Protein 5EB9 (pdb70)

Structure (mmCIF, N/CA/C/O backbone):
data_5EB9
#
_entry.id   5EB9
#
_cell.length_a   45.360
_cell.length_b   87.063
_cell.length_c   70.308
_cell.angle_alpha   90.00
_cell.angle_beta   90.00
_cell.angle_gamma   90.00
#
_symmetry.space_group_name_H-M   'C 2 2 21'
#
loop_
_entity.id
_entity.type
_entity.pdbx_description
1 polymer 'CD8 alpha chain'
2 water water
#
loop_
_atom_site.group_PDB
_atom_site.id
_atom_site.type_symbol
_atom_site.label_atom_id
_atom_site.label_alt_id
_atom_site.label_comp_id
_atom_site.label_asym_id
_atom_site.label_entity_id
_atom_site.label_seq_id
_atom_site.pdbx_PDB_ins_code
_atom_site.Cartn_x
_atom_site.Cartn_y
_atom_site.Cartn_z
_atom_site.occupancy
_atom_site.B_iso_or_equiv
_atom_site.auth_seq_id
_atom_site.auth_comp_id
_atom_site.auth_asym_id
_atom_site.auth_atom_id
_atom_site.pdbx_PDB_model_num
ATOM 1 N N . THR A 1 7 ? 9.993 1.942 17.760 1.00 85.52 8 THR A N 1
ATOM 2 C CA . THR A 1 7 ? 9.860 1.455 16.391 1.00 81.29 8 THR A CA 1
ATOM 3 C C . THR A 1 7 ? 9.704 2.627 15.425 1.00 77.21 8 THR A C 1
ATOM 4 O O . THR A 1 7 ? 9.438 3.749 15.850 1.00 80.58 8 THR A O 1
ATOM 8 N N . MET A 1 8 ? 9.868 2.363 14.129 1.00 52.59 9 MET A N 1
ATOM 9 C CA . MET A 1 8 ? 9.964 3.422 13.118 1.00 48.32 9 MET A CA 1
ATOM 10 C C . MET A 1 8 ? 8.621 4.037 12.719 1.00 42.15 9 MET A C 1
ATOM 11 O O . MET A 1 8 ? 7.701 3.330 12.318 1.00 36.30 9 MET A O 1
ATOM 16 N N . GLU A 1 9 ? 8.526 5.362 12.803 1.00 43.75 10 GLU A N 1
ATOM 17 C CA . GLU A 1 9 ? 7.302 6.063 12.423 1.00 40.22 10 GLU A CA 1
ATOM 18 C C . GLU A 1 9 ? 7.559 7.262 11.519 1.00 38.67 10 GLU A C 1
ATOM 19 O O . GLU A 1 9 ? 8.510 8.012 11.721 1.00 39.90 10 GLU A O 1
ATOM 25 N N . ALA A 1 10 ? 6.711 7.405 10.505 1.00 34.85 11 ALA A N 1
ATOM 26 C CA . ALA A 1 10 ? 6.624 8.621 9.703 1.00 31.19 11 ALA A CA 1
ATOM 27 C C . ALA A 1 10 ? 5.361 9.356 10.143 1.00 31.86 11 ALA A C 1
ATOM 28 O O . ALA A 1 10 ? 4.293 8.745 10.231 1.00 28.62 11 ALA A O 1
ATOM 30 N N . ARG A 1 11 ? 5.479 10.659 10.424 1.00 30.56 12 ARG A N 1
ATOM 31 C CA . ARG A 1 11 ? 4.354 11.457 10.935 1.00 27.34 12 ARG A CA 1
ATOM 32 C C . ARG A 1 11 ? 4.425 12.895 10.433 1.00 29.05 12 ARG A C 1
ATOM 33 O O . ARG A 1 11 ? 5.492 13.373 10.051 1.00 25.88 12 ARG A O 1
ATOM 41 N N . PHE A 1 12 ? 3.288 13.590 10.455 1.00 29.85 13 PHE A N 1
ATOM 42 C CA . PHE A 1 12 ? 3.297 15.040 10.314 1.00 32.31 13 PHE A CA 1
ATOM 43 C C . PHE A 1 12 ? 4.122 15.672 11.427 1.00 31.20 13 PHE A C 1
ATOM 44 O O . PHE A 1 12 ? 4.031 15.244 12.573 1.00 30.40 13 PHE A O 1
ATOM 52 N N . LEU A 1 13 ? 4.900 16.708 11.105 1.00 31.68 14 LEU A N 1
ATOM 53 C CA . LEU A 1 13 ? 5.559 17.495 12.145 1.00 33.11 14 LEU A CA 1
ATOM 54 C C . LEU A 1 13 ? 4.501 18.048 13.094 1.00 36.66 14 LEU A C 1
ATOM 55 O O . LEU A 1 13 ? 4.700 18.078 14.304 1.00 36.75 14 LEU A O 1
ATOM 60 N N . ASN A 1 14 ? 3.378 18.493 12.529 1.00 32.53 15 ASN A N 1
ATOM 61 C CA . ASN A 1 14 ? 2.254 18.972 13.316 1.00 31.10 15 ASN A CA 1
ATOM 62 C C . ASN A 1 14 ? 1.296 17.837 13.595 1.00 33.60 15 ASN A C 1
ATOM 63 O O . ASN A 1 14 ? 0.367 17.588 12.824 1.00 33.24 15 ASN A O 1
ATOM 68 N N . ARG A 1 15 ? 1.515 17.139 14.679 1.00 31.97 16 ARG A N 1
ATOM 69 C CA . ARG A 1 15 ? 0.720 15.995 15.005 1.00 39.08 16 ARG A CA 1
ATOM 70 C C . ARG A 1 15 ? -0.735 16.308 15.208 1.00 40.96 16 ARG A C 1
ATOM 71 O O . ARG A 1 15 ? -1.536 15.438 15.238 1.00 39.04 16 ARG A O 1
ATOM 79 N N . ASN A 1 16 ? -1.060 17.575 15.316 1.00 33.41 17 ASN A N 1
ATOM 80 C CA . ASN A 1 16 ? -2.461 17.961 15.447 1.00 39.76 17 ASN A CA 1
ATOM 81 C C . ASN A 1 16 ? -3.222 17.904 14.127 1.00 43.44 17 ASN A C 1
ATOM 82 O O . ASN A 1 16 ? -4.455 17.855 14.110 1.00 44.73 17 ASN A O 1
ATOM 87 N N A MET A 1 17 ? -2.515 17.957 13.006 0.50 39.58 18 MET A N 1
ATOM 88 N N B MET A 1 17 ? -2.460 17.860 13.036 0.50 39.38 18 MET A N 1
ATOM 89 C CA A MET A 1 17 ? -3.252 17.974 11.750 0.50 39.53 18 MET A CA 1
ATOM 90 C CA B MET A 1 17 ? -2.989 17.833 11.673 0.50 39.42 18 MET A CA 1
ATOM 91 C C A MET A 1 17 ? -3.511 16.578 11.195 0.50 39.50 18 MET A C 1
ATOM 92 C C B MET A 1 17 ? -3.546 16.460 11.294 0.50 39.72 18 MET A C 1
ATOM 93 O O A MET A 1 17 ? -2.694 15.669 11.322 0.50 38.32 18 MET A O 1
ATOM 94 O O B MET A 1 17 ? -2.949 15.436 11.623 0.50 38.22 18 MET A O 1
ATOM 103 N N . LYS A 1 18 ? -4.671 16.444 10.578 1.00 44.75 19 LYS A N 1
ATOM 104 C CA . LYS A 1 18 ? -5.154 15.205 10.081 1.00 44.57 19 LYS A CA 1
ATOM 105 C C . LYS A 1 18 ? -4.869 15.087 8.586 1.00 44.25 19 LYS A C 1
ATOM 106 O O . LYS A 1 18 ? -4.557 14.044 8.092 1.00 42.50 19 LYS A O 1
ATOM 112 N N . HIS A 1 19 ? -4.973 16.198 7.897 1.00 35.37 20 HIS A N 1
ATOM 113 C CA . HIS A 1 19 ? -4.750 16.277 6.453 1.00 37.07 20 HIS A CA 1
ATOM 114 C C . HIS A 1 19 ? -3.866 17.477 6.096 1.00 35.06 20 HIS A C 1
ATOM 115 O O . HIS A 1 19 ? -3.941 18.521 6.750 1.00 32.02 20 HIS A O 1
ATOM 122 N N . PRO A 1 20 ? -3.087 17.357 5.008 1.00 37.02 21 PRO A N 1
ATOM 123 C CA . PRO A 1 20 ? -2.232 18.451 4.555 1.00 37.82 21 PRO A CA 1
ATOM 124 C C . PRO A 1 20 ? -3.096 19.509 3.858 1.00 36.84 21 PRO A C 1
ATOM 125 O O . PRO A 1 20 ? -4.139 19.157 3.297 1.00 30.43 21 PRO A O 1
ATOM 129 N N . GLN A 1 21 ? -2.654 20.747 3.852 1.00 36.38 22 GLN A N 1
ATOM 130 C CA . GLN A 1 21 ? -3.338 21.830 3.168 1.00 36.83 22 GLN A CA 1
ATOM 131 C C . GLN A 1 21 ? -2.852 21.988 1.759 1.00 33.84 22 GLN A C 1
ATOM 132 O O . GLN A 1 21 ? -1.702 22.139 1.587 1.00 26.26 22 GLN A O 1
ATOM 138 N N . GLU A 1 22 ? -3.733 22.044 0.773 1.00 29.88 23 GLU A N 1
ATOM 139 C CA . GLU A 1 22 ? -3.304 22.360 -0.572 1.00 27.35 23 GLU A CA 1
ATOM 140 C C . GLU A 1 22 ? -2.625 23.732 -0.603 1.00 29.72 23 GLU A C 1
ATOM 141 O O . GLU A 1 22 ? -3.151 24.702 -0.071 1.00 25.05 23 GLU A O 1
ATOM 147 N N . GLY A 1 23 ? -1.441 23.787 -1.208 1.00 24.26 24 GLY A N 1
ATOM 148 C CA . GLY A 1 23 ? -0.685 25.014 -1.333 1.00 26.69 24 GLY A CA 1
ATOM 149 C C . GLY A 1 23 ? 0.177 25.421 -0.146 1.00 29.14 24 GLY A C 1
ATOM 150 O O . GLY A 1 23 ? 0.829 26.476 -0.175 1.00 25.55 24 GLY A O 1
ATOM 151 N N . GLN A 1 24 ? 0.187 24.615 0.908 1.00 25.20 25 GLN A N 1
ATOM 152 C CA . GLN A 1 24 ? 1.053 24.942 2.030 1.00 32.15 25 GLN A CA 1
ATOM 153 C C . GLN A 1 24 ? 2.304 24.062 2.108 1.00 31.88 25 GLN A C 1
ATOM 154 O O . GLN A 1 24 ? 2.331 22.967 1.552 1.00 27.70 25 GLN A O 1
ATOM 160 N N . PRO A 1 25 ? 3.362 24.567 2.755 1.00 27.90 26 PRO A N 1
ATOM 161 C CA . PRO A 1 25 ? 4.530 23.705 2.943 1.00 33.76 26 PRO A CA 1
ATOM 162 C C . PRO A 1 25 ? 4.138 22.599 3.899 1.00 30.17 26 PRO A C 1
ATOM 163 O O . PRO A 1 25 ? 3.429 22.855 4.876 1.00 32.12 26 PRO A O 1
ATOM 167 N N . LEU A 1 26 ? 4.568 21.383 3.615 1.00 31.04 27 LEU A N 1
ATOM 168 C CA . LEU A 1 26 ? 4.246 20.266 4.488 1.00 28.51 27 LEU A CA 1
ATOM 169 C C . LEU A 1 26 ? 5.526 19.657 5.019 1.00 27.71 27 LEU A C 1
ATOM 170 O O . LEU A 1 26 ? 6.420 19.293 4.248 1.00 25.75 27 LEU A O 1
ATOM 175 N N . GLU A 1 27 ? 5.613 19.522 6.337 1.00 22.79 28 GLU A N 1
ATOM 176 C CA . GLU A 1 27 ? 6.780 18.905 6.926 1.00 24.69 28 GLU A CA 1
ATOM 177 C C . GLU A 1 27 ? 6.376 17.600 7.591 1.00 30.95 28 GLU A C 1
ATOM 178 O O . GLU A 1 27 ? 5.404 17.544 8.365 1.00 24.23 28 GLU A O 1
ATOM 184 N N . LEU A 1 28 ? 7.110 16.556 7.219 1.00 26.94 29 LEU A N 1
ATOM 185 C CA . LEU A 1 28 ? 6.946 15.234 7.787 1.00 30.10 29 LEU A CA 1
ATOM 186 C C . LEU A 1 28 ? 8.218 14.902 8.542 1.00 32.67 29 LEU A C 1
ATOM 187 O O . LEU A 1 28 ? 9.284 15.473 8.284 1.00 27.86 29 LEU A O 1
ATOM 192 N N . GLU A 1 29 ? 8.084 14.008 9.507 1.00 24.10 30 GLU A N 1
ATOM 193 C CA . GLU A 1 29 ? 9.202 13.614 10.319 1.00 29.33 30 GLU A CA 1
ATOM 194 C C . GLU A 1 29 ? 9.291 12.087 10.314 1.00 29.52 30 GLU A C 1
ATOM 195 O O . GLU A 1 29 ? 8.277 11.396 10.319 1.00 28.64 30 GLU A O 1
ATOM 201 N N . CYS A 1 30 ? 10.517 11.588 10.260 1.00 34.81 31 CYS A N 1
ATOM 202 C CA . CYS A 1 30 ? 10.784 10.163 10.317 1.00 36.09 31 CYS A CA 1
ATOM 203 C C . CYS A 1 30 ? 11.643 9.932 11.538 1.00 36.44 31 CYS A C 1
ATOM 204 O O . CYS A 1 30 ? 12.712 10.533 11.686 1.00 35.43 31 CYS A O 1
ATOM 207 N N . MET A 1 31 ? 11.208 9.097 12.427 1.00 47.97 32 MET A N 1
ATOM 208 C CA . MET A 1 31 ? 12.049 8.836 13.554 1.00 54.22 32 MET A CA 1
ATOM 209 C C . MET A 1 31 ? 12.502 7.401 13.534 1.00 53.73 32 MET A C 1
ATOM 210 O O . MET A 1 31 ? 11.736 6.494 13.738 1.00 55.11 32 MET A O 1
ATOM 215 N N . PRO A 1 32 ? 13.773 7.268 13.199 1.00 38.08 33 PRO A N 1
ATOM 216 C CA . PRO A 1 32 ? 14.477 6.013 12.903 1.00 43.12 33 PRO A CA 1
ATOM 217 C C . PRO A 1 32 ? 15.005 5.335 14.162 1.00 40.09 33 PRO A C 1
ATOM 218 O O . PRO A 1 32 ? 15.537 6.015 15.034 1.00 46.96 33 PRO A O 1
ATOM 222 N N . PHE A 1 33 ? 14.884 4.017 14.252 1.00 58.19 34 PHE A N 1
ATOM 223 C CA . PHE A 1 33 ? 15.470 3.293 15.382 1.00 62.39 34 PHE A CA 1
ATOM 224 C C . PHE A 1 33 ? 16.988 3.479 15.430 1.00 59.12 34 PHE A C 1
ATOM 225 O O . PHE A 1 33 ? 17.602 3.388 16.496 1.00 58.32 34 PHE A O 1
ATOM 233 N N . ASN A 1 34 ? 17.588 3.754 14.276 1.00 56.61 35 ASN A N 1
ATOM 234 C CA . ASN A 1 34 ? 19.020 4.028 14.226 1.00 60.70 35 ASN A CA 1
ATOM 235 C C . ASN A 1 34 ? 19.385 5.397 13.635 1.00 59.96 35 ASN A C 1
ATOM 236 O O . ASN A 1 34 ? 18.926 5.764 12.550 1.00 57.90 35 ASN A O 1
ATOM 241 N N . ILE A 1 35 ? 20.202 6.153 14.363 1.00 79.21 36 ILE A N 1
ATOM 242 C CA . ILE A 1 35 ? 20.868 7.315 13.781 1.00 80.04 36 ILE A CA 1
ATOM 243 C C . ILE A 1 35 ? 22.150 6.809 13.110 1.00 78.55 36 ILE A C 1
ATOM 244 O O . ILE A 1 35 ? 22.366 5.605 13.017 1.00 79.78 36 ILE A O 1
ATOM 249 N N . ASP A 1 36 ? 22.998 7.717 12.649 1.00 75.28 37 ASP A N 1
ATOM 250 C CA . ASP A 1 36 ? 24.098 7.350 11.748 1.00 70.49 37 ASP A CA 1
ATOM 251 C C . ASP A 1 36 ? 23.827 6.197 10.779 1.00 63.58 37 ASP A C 1
ATOM 252 O O . ASP A 1 36 ? 24.751 5.517 10.336 1.00 63.25 37 ASP A O 1
ATOM 257 N N . ASN A 1 37 ? 22.558 5.990 10.477 1.00 45.97 38 ASN A N 1
ATOM 258 C CA . ASN A 1 37 ? 22.109 5.418 9.222 1.00 43.28 38 ASN A CA 1
ATOM 259 C C . ASN A 1 37 ? 21.070 6.307 8.595 1.00 37.10 38 ASN A C 1
ATOM 260 O O . ASN A 1 37 ? 20.196 6.778 9.273 1.00 38.44 38 ASN A O 1
ATOM 265 N N . GLY A 1 38 ? 21.173 6.499 7.286 1.00 35.53 39 GLY A N 1
ATOM 266 C CA . GLY A 1 38 ? 20.254 7.397 6.609 1.00 31.71 39 GLY A CA 1
ATOM 267 C C . GLY A 1 38 ? 18.913 6.734 6.431 1.00 33.44 39 GLY A C 1
ATOM 268 O O . GLY A 1 38 ? 18.724 5.588 6.862 1.00 28.24 39 GLY A O 1
ATOM 269 N N . VAL A 1 39 ? 17.971 7.453 5.826 1.00 27.75 40 VAL A N 1
ATOM 270 C CA . VAL A 1 39 ? 16.673 6.870 5.484 1.00 26.23 40 VAL A CA 1
ATOM 271 C C . VAL A 1 39 ? 16.256 7.358 4.112 1.00 26.23 40 VAL A C 1
ATOM 272 O O . VAL A 1 39 ? 16.713 8.408 3.668 1.00 24.72 40 VAL A O 1
ATOM 276 N N . SER A 1 40 ? 15.420 6.582 3.430 1.00 28.12 41 SER A N 1
ATOM 277 C CA . SER A 1 40 ? 14.794 7.016 2.186 1.00 26.60 41 SER A CA 1
ATOM 278 C C . SER A 1 40 ? 13.339 7.333 2.467 1.00 29.93 41 SER A C 1
ATOM 279 O O . SER A 1 40 ? 12.659 6.571 3.158 1.00 25.29 41 SER A O 1
ATOM 282 N N . TRP A 1 41 ? 12.864 8.459 1.931 1.00 26.62 42 TRP A N 1
ATOM 283 C CA . TRP A 1 41 ? 11.441 8.777 1.944 1.00 24.43 42 TRP A CA 1
ATOM 284 C C . TRP A 1 41 ? 10.815 8.257 0.666 1.00 21.60 42 TRP A C 1
ATOM 285 O O . TRP A 1 41 ? 11.393 8.424 -0.404 1.00 17.34 42 TRP A O 1
ATOM 296 N N . ILE A 1 42 ? 9.659 7.638 0.781 1.00 24.21 43 ILE A N 1
ATOM 297 C CA . ILE A 1 42 ? 8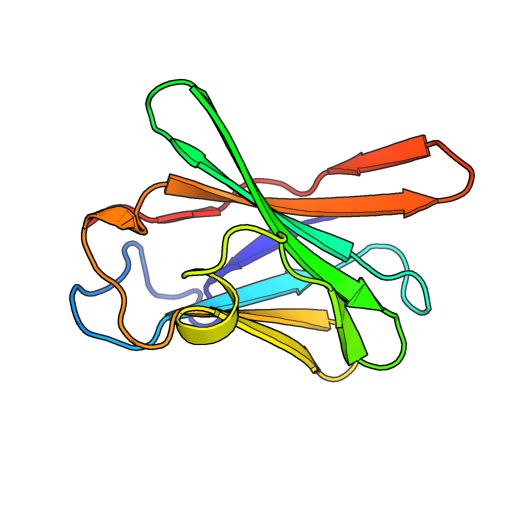.870 7.157 -0.333 1.00 23.06 43 ILE A CA 1
ATOM 298 C C . ILE A 1 42 ? 7.404 7.577 -0.229 1.00 22.72 43 ILE A C 1
ATOM 299 O O . ILE A 1 42 ? 6.915 7.797 0.833 1.00 20.53 43 ILE A O 1
ATOM 304 N N . ARG A 1 43 ? 6.737 7.694 -1.360 1.00 23.54 44 ARG A N 1
ATOM 305 C CA . ARG A 1 43 ? 5.315 7.985 -1.378 1.00 26.45 44 ARG A CA 1
ATOM 306 C C . ARG A 1 43 ? 4.557 6.868 -2.100 1.00 24.45 44 ARG A C 1
ATOM 307 O O . ARG A 1 43 ? 4.914 6.478 -3.209 1.00 25.91 44 ARG A O 1
ATOM 315 N N . GLN A 1 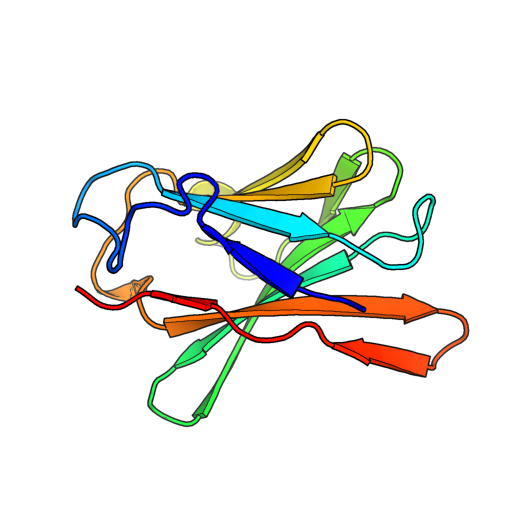44 ? 3.512 6.357 -1.465 1.00 27.64 45 GLN A N 1
ATOM 316 C CA . GLN A 1 44 ? 2.638 5.367 -2.107 1.00 28.17 45 GLN A CA 1
ATOM 317 C C . GLN A 1 44 ? 1.291 5.982 -2.510 1.00 28.84 45 GLN A C 1
ATOM 318 O O . GLN A 1 44 ? 0.612 6.588 -1.679 1.00 26.05 45 GLN A O 1
ATOM 324 N N . ASP A 1 45 ? 0.949 5.864 -3.798 1.00 33.56 46 ASP A N 1
ATOM 325 C CA . ASP A 1 45 ? -0.338 6.308 -4.344 1.00 36.29 46 ASP A CA 1
ATOM 326 C C . ASP A 1 45 ? -1.447 5.513 -3.683 1.00 35.89 46 ASP A C 1
ATOM 327 O O . ASP A 1 45 ? -1.186 4.483 -3.052 1.00 35.83 46 ASP A O 1
ATOM 332 N N . LYS A 1 46 ? -2.694 5.952 -3.847 1.00 39.28 47 LYS A N 1
ATOM 333 C CA . LYS A 1 46 ? -3.816 5.087 -3.473 1.00 46.51 47 LYS A CA 1
ATOM 334 C C . LYS A 1 46 ? -3.781 3.819 -4.339 1.00 40.95 47 LYS A C 1
ATOM 335 O O . LYS A 1 46 ? -4.095 2.718 -3.871 1.00 39.62 47 LYS A O 1
ATOM 341 N N . ASP A 1 47 ? -3.416 3.983 -5.607 1.00 47.86 48 ASP A N 1
ATOM 342 C CA . ASP A 1 47 ? -3.034 2.921 -6.529 1.00 48.07 48 ASP A CA 1
ATOM 343 C C . ASP A 1 47 ? -2.358 1.758 -5.867 1.00 43.87 48 ASP A C 1
ATOM 344 O O . ASP A 1 47 ? -2.507 0.666 -6.308 1.00 42.23 48 ASP A O 1
ATOM 349 N N . GLY A 1 48 ? -1.527 2.037 -4.873 1.00 37.92 49 GLY A N 1
ATOM 350 C CA . GLY A 1 48 ? -0.573 1.070 -4.349 1.00 36.72 49 GLY A CA 1
ATOM 351 C C . GLY A 1 48 ? 0.817 1.387 -4.892 1.00 34.44 49 GLY A C 1
ATOM 352 O O . GLY A 1 48 ? 1.834 1.004 -4.309 1.00 30.84 49 GLY A O 1
ATOM 353 N N . LYS A 1 49 ? 0.859 2.105 -6.009 1.00 30.81 50 LYS A N 1
ATOM 354 C CA . LYS A 1 49 ? 2.119 2.433 -6.676 1.00 34.22 50 LYS A CA 1
ATOM 355 C C . LYS A 1 49 ? 3.109 3.197 -5.787 1.00 38.14 50 LYS A C 1
ATOM 356 O O . LYS A 1 49 ? 2.759 4.210 -5.156 1.00 33.93 50 LYS A O 1
ATOM 362 N N . LEU A 1 50 ? 4.350 2.744 -5.792 1.00 30.27 51 LEU A N 1
ATOM 363 C CA . LEU A 1 50 ? 5.383 3.236 -4.895 1.00 34.79 51 LEU A CA 1
ATOM 364 C C . LEU A 1 50 ? 6.381 4.189 -5.555 1.00 32.32 51 LEU A C 1
ATOM 365 O O . LEU A 1 50 ? 6.841 3.932 -6.617 1.00 30.75 51 LEU A O 1
ATOM 370 N N . HIS A 1 51 ? 6.707 5.286 -4.891 1.00 29.37 52 HIS A N 1
ATOM 371 C CA . HIS A 1 51 ? 7.627 6.278 -5.446 1.00 29.24 52 HIS A CA 1
ATOM 372 C C . HIS A 1 51 ? 8.704 6.675 -4.449 1.00 30.47 52 HIS A C 1
ATOM 373 O O . HIS A 1 51 ? 8.407 7.035 -3.307 1.00 29.43 52 HIS A O 1
ATOM 380 N N . PHE A 1 52 ? 9.949 6.616 -4.912 1.00 25.88 53 PHE A N 1
ATOM 381 C CA . PHE A 1 52 ? 11.111 7.106 -4.183 1.00 25.74 53 PHE A CA 1
ATOM 382 C C . PHE A 1 52 ? 11.160 8.611 -4.265 1.00 24.83 53 PHE A C 1
ATOM 383 O O . PHE A 1 52 ? 11.116 9.175 -5.359 1.00 23.15 53 PHE A O 1
ATOM 391 N N . ILE A 1 53 ? 11.297 9.260 -3.142 1.00 26.10 54 ILE A N 1
ATOM 392 C CA . ILE A 1 53 ? 11.423 10.685 -3.103 1.00 26.48 54 ILE A CA 1
ATOM 393 C C . ILE A 1 53 ? 12.853 11.107 -2.877 1.00 27.31 54 ILE A C 1
ATOM 394 O O . ILE A 1 53 ? 13.394 11.811 -3.684 1.00 30.09 54 ILE A O 1
ATOM 399 N N . VAL A 1 54 ? 13.459 10.663 -1.787 1.00 20.67 55 VAL A N 1
ATOM 400 C CA . VAL A 1 54 ? 14.830 11.094 -1.505 1.00 25.24 55 VAL A CA 1
ATOM 401 C C . VAL A 1 54 ? 15.485 10.216 -0.441 1.00 22.70 55 VAL A C 1
ATOM 402 O O . VAL A 1 54 ? 14.805 9.719 0.458 1.00 23.39 55 VAL A O 1
ATOM 406 N N . TYR A 1 55 ? 16.798 10.016 -0.551 1.00 23.57 56 TYR A N 1
ATOM 407 C CA . TYR A 1 55 ? 17.564 9.374 0.513 1.00 26.72 56 TYR A CA 1
ATOM 408 C C . TYR A 1 55 ? 18.393 10.409 1.265 1.00 27.53 56 TYR A C 1
ATOM 409 O O . TYR A 1 55 ? 19.138 11.165 0.645 1.00 31.08 56 TYR A O 1
ATOM 418 N N . ILE A 1 56 ? 18.295 10.412 2.594 1.00 21.72 57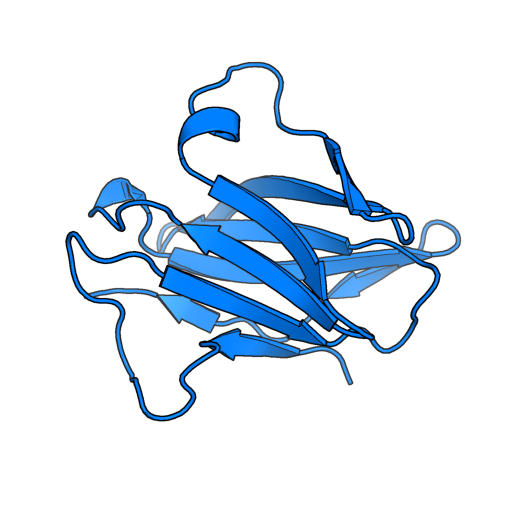 ILE A N 1
ATOM 419 C CA . ILE A 1 56 ? 19.048 11.337 3.430 1.00 22.26 57 ILE A CA 1
ATOM 420 C C . ILE A 1 56 ? 20.118 10.625 4.266 1.00 25.51 57 ILE A C 1
ATOM 421 O O . ILE A 1 56 ? 19.783 9.799 5.098 1.00 22.01 57 ILE A O 1
ATOM 426 N N . SER A 1 57 ? 21.399 10.953 4.060 1.00 24.00 58 SER A N 1
ATOM 427 C CA . SER A 1 57 ? 22.468 10.316 4.828 1.00 26.71 58 SER A CA 1
ATOM 428 C C . SER A 1 57 ? 22.504 10.831 6.267 1.00 27.70 58 SER A C 1
ATOM 429 O O . SER A 1 57 ? 21.891 11.832 6.577 1.00 25.81 58 SER A O 1
ATOM 432 N N . PRO A 1 58 ? 23.241 10.143 7.155 1.00 35.79 59 PRO A N 1
ATOM 433 C CA . PRO A 1 58 ? 23.342 10.594 8.549 1.00 35.10 59 PRO A CA 1
ATOM 434 C C . PRO A 1 58 ? 24.002 11.973 8.656 1.00 32.77 59 PRO A C 1
ATOM 435 O O . PRO A 1 58 ? 23.911 12.624 9.702 1.00 33.83 59 PRO A O 1
ATOM 439 N N . LEU A 1 59 ? 24.649 12.379 7.588 1.00 37.21 60 LEU A N 1
ATOM 440 C CA . LEU A 1 59 ? 25.275 13.673 7.486 1.00 37.11 60 LEU A CA 1
ATOM 441 C C . LEU A 1 59 ? 24.444 14.695 6.730 1.00 36.78 60 LEU A C 1
ATOM 442 O O . LEU A 1 59 ? 24.921 15.742 6.416 1.00 38.06 60 LEU A O 1
ATOM 447 N N . SER A 1 60 ? 23.182 14.381 6.505 1.00 26.68 61 SER A N 1
ATOM 448 C CA . SER A 1 60 ? 22.241 15.259 5.809 1.00 28.87 61 SER A CA 1
ATOM 449 C C . SER A 1 60 ? 22.529 15.430 4.316 1.00 27.49 61 SER A C 1
ATOM 450 O O . SER A 1 60 ? 22.058 16.385 3.699 1.00 25.82 61 SER A O 1
ATOM 453 N N . ARG A 1 61 ? 23.275 14.494 3.738 1.00 27.22 62 ARG A N 1
ATOM 454 C CA . ARG A 1 61 ? 23.494 14.443 2.290 1.00 29.88 62 ARG A CA 1
ATOM 455 C C . ARG A 1 61 ? 22.295 13.808 1.606 1.00 29.15 62 ARG A C 1
ATOM 456 O O . ARG A 1 61 ? 21.832 12.747 2.027 1.00 27.62 62 ARG A O 1
ATOM 464 N N . THR A 1 62 ? 21.818 14.435 0.530 1.00 28.97 63 THR A N 1
ATOM 465 C CA . THR A 1 62 ? 20.611 13.969 -0.155 1.00 29.70 63 THR A CA 1
ATOM 466 C C . THR A 1 62 ? 20.908 13.382 -1.542 1.00 33.08 63 THR A C 1
ATOM 467 O O . THR A 1 62 ? 21.811 13.840 -2.258 1.00 28.69 63 THR A O 1
ATOM 471 N N . ALA A 1 63 ? 20.142 12.362 -1.918 1.00 25.95 64 ALA A N 1
ATOM 472 C CA . ALA A 1 63 ? 20.204 11.847 -3.275 1.00 29.45 64 ALA A CA 1
ATOM 473 C C . ALA A 1 63 ? 18.778 11.713 -3.808 1.00 30.95 64 ALA A C 1
ATOM 474 O O . ALA A 1 63 ? 17.930 11.072 -3.185 1.00 31.09 64 ALA A O 1
ATOM 476 N N . PHE A 1 64 ? 18.511 12.342 -4.948 1.00 25.45 65 PHE A N 1
ATOM 477 C CA . PHE A 1 64 ? 17.176 12.359 -5.525 1.00 31.24 65 PHE A CA 1
ATOM 478 C C . PHE A 1 64 ? 17.134 11.493 -6.766 1.00 32.95 65 PHE A C 1
ATOM 479 O O . PHE A 1 64 ? 18.174 11.157 -7.320 1.00 36.47 65 PHE A O 1
ATOM 487 N N . PRO A 1 65 ? 15.923 11.139 -7.221 1.00 37.66 66 PRO A N 1
ATOM 488 C CA . PRO A 1 65 ? 15.799 10.433 -8.498 1.00 37.01 66 PRO A CA 1
ATOM 489 C C . PRO A 1 65 ? 16.452 11.287 -9.579 1.00 44.00 66 PRO A C 1
ATOM 490 O O . PRO A 1 65 ? 16.520 12.495 -9.411 1.00 52.84 66 PRO A O 1
ATOM 494 N N . ARG A 1 66 ? 16.852 10.642 -10.675 1.00 68.71 67 ARG A N 1
ATOM 495 C CA . ARG A 1 66 ? 17.471 11.240 -11.868 1.00 69.79 67 ARG A CA 1
ATOM 496 C C . ARG A 1 66 ? 16.540 12.087 -12.740 1.00 74.23 67 ARG A C 1
ATOM 497 O O . ARG A 1 66 ? 16.922 13.172 -13.129 1.00 73.59 67 ARG A O 1
ATOM 505 N N . ASN A 1 67 ? 15.363 11.5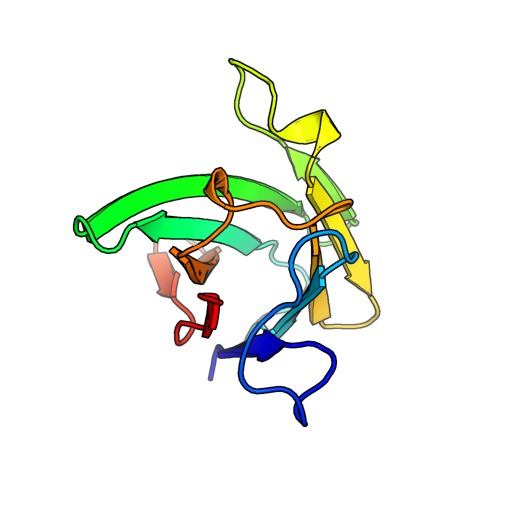77 -13.101 1.00 69.60 68 ASN A N 1
ATOM 506 C CA . ASN A 1 67 ? 14.298 12.364 -13.791 1.00 66.28 68 ASN A CA 1
ATOM 507 C C . ASN A 1 67 ? 13.666 13.336 -12.820 1.00 71.52 68 ASN A C 1
ATOM 508 O O . ASN A 1 67 ? 12.916 12.930 -11.981 1.00 76.68 68 ASN A O 1
ATOM 513 N N . GLU A 1 68 ? 13.933 14.621 -12.918 1.00 78.76 69 GLU A N 1
ATOM 514 C CA . GLU A 1 68 ? 13.881 15.417 -11.740 1.00 79.98 69 GLU A CA 1
ATOM 515 C C . GLU A 1 68 ? 12.918 16.582 -11.667 1.00 78.24 69 GLU A C 1
ATOM 516 O O . GLU A 1 68 ? 13.303 17.695 -11.881 1.00 85.62 69 GLU A O 1
ATOM 522 N N . ARG A 1 69 ? 11.686 16.356 -11.290 1.00 63.19 70 ARG A N 1
ATOM 523 C CA . ARG A 1 69 ? 10.953 17.404 -10.698 1.00 59.49 70 ARG A CA 1
ATOM 524 C C . ARG A 1 69 ? 11.294 17.384 -9.183 1.00 53.54 70 ARG A C 1
ATOM 525 O O . ARG A 1 69 ? 11.321 18.394 -8.526 1.00 49.99 70 ARG A O 1
ATOM 533 N N . THR A 1 70 ? 11.575 16.203 -8.670 1.00 38.82 71 THR A N 1
ATOM 534 C CA . THR A 1 70 ? 11.621 15.903 -7.257 1.00 36.49 71 THR A CA 1
ATOM 535 C C . THR A 1 70 ? 12.497 16.801 -6.403 1.00 36.94 71 THR A C 1
ATOM 536 O O . THR A 1 70 ? 12.053 17.276 -5.371 1.00 35.29 71 THR A O 1
ATOM 540 N N . SER A 1 71 ? 13.736 16.996 -6.824 1.00 30.16 72 SER A N 1
ATOM 541 C CA . SER A 1 71 ? 14.706 17.817 -6.101 1.00 33.58 72 SER A CA 1
ATOM 542 C C . SER A 1 71 ? 14.233 19.253 -5.912 1.00 34.53 72 SER A C 1
ATOM 543 O O . SER A 1 71 ? 14.701 19.958 -5.012 1.00 34.38 72 SER A O 1
ATOM 546 N N . SER A 1 72 ? 13.315 19.697 -6.764 1.00 34.53 73 SER A N 1
ATOM 547 C CA . SER A 1 72 ? 12.830 21.066 -6.661 1.00 39.73 73 SER A CA 1
ATOM 548 C C . SER A 1 72 ? 11.541 21.157 -5.842 1.00 39.91 73 SER A C 1
ATOM 549 O O . SER A 1 72 ? 11.146 22.234 -5.416 1.00 37.29 73 SER A O 1
ATOM 552 N N . GLN A 1 73 ? 10.880 20.030 -5.611 1.00 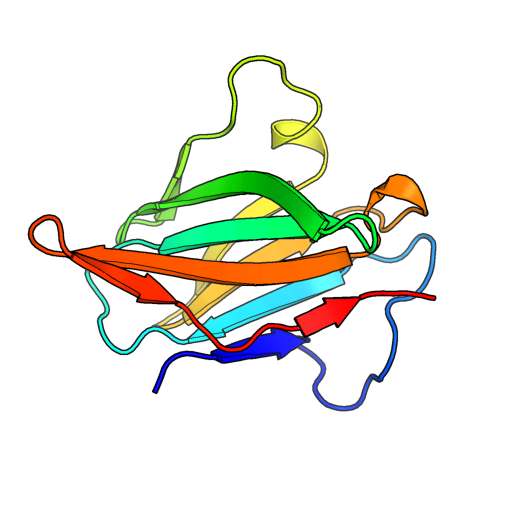33.16 74 GLN A N 1
ATOM 553 C CA . GLN A 1 73 ? 9.613 20.095 -4.894 1.00 36.53 74 GLN A CA 1
ATOM 554 C C . GLN A 1 73 ? 9.704 19.594 -3.456 1.00 30.37 74 GLN A C 1
ATOM 555 O O . GLN A 1 73 ? 8.856 19.935 -2.630 1.00 32.63 74 GLN A O 1
ATOM 561 N N . PHE A 1 74 ? 10.746 18.822 -3.161 1.00 25.94 75 PHE A N 1
ATOM 562 C CA . PHE A 1 74 ? 10.961 18.254 -1.825 1.00 30.28 75 PHE A CA 1
ATOM 563 C C . PHE A 1 74 ? 12.317 18.660 -1.253 1.00 27.54 75 PHE A C 1
ATOM 564 O O . PHE A 1 74 ? 13.294 18.751 -1.991 1.00 31.35 75 PHE A O 1
ATOM 572 N N . GLU A 1 75 ? 12.369 18.877 0.062 1.00 25.19 76 GLU A N 1
ATOM 573 C CA . GLU A 1 75 ? 13.627 19.105 0.775 1.00 25.11 76 GLU A CA 1
ATOM 574 C C . GLU A 1 75 ? 13.810 18.014 1.829 1.00 30.47 76 GLU A C 1
ATOM 575 O O . GLU A 1 75 ? 12.871 17.694 2.581 1.00 24.90 76 GLU A O 1
ATOM 581 N N . GLY A 1 76 ? 15.012 17.443 1.880 1.00 26.05 77 GLY A N 1
ATOM 582 C CA . GLY A 1 76 ? 15.342 16.438 2.875 1.00 28.52 77 GLY A CA 1
ATOM 583 C C . GLY A 1 76 ? 16.422 16.953 3.808 1.00 27.46 77 GLY A C 1
ATOM 584 O O . GLY A 1 76 ? 17.310 17.685 3.372 1.00 30.92 77 GLY A O 1
ATOM 585 N N . SER A 1 77 ? 16.325 16.610 5.089 1.00 28.33 78 SER A N 1
ATOM 586 C CA . SER A 1 77 ? 17.381 16.918 6.055 1.00 30.10 78 SER A CA 1
ATOM 587 C C . SER A 1 77 ? 17.296 16.020 7.295 1.00 31.07 78 SER A C 1
ATOM 588 O O . SER A 1 77 ? 16.288 15.357 7.526 1.00 34.32 78 SER A O 1
ATOM 591 N N . LYS A 1 78 ? 18.362 15.987 8.084 1.00 29.34 79 LYS A N 1
ATOM 592 C CA . LYS A 1 78 ? 18.294 15.366 9.401 1.00 33.70 79 LYS A CA 1
ATOM 593 C C . LYS A 1 78 ? 18.356 16.478 10.437 1.00 37.17 79 LYS A C 1
ATOM 594 O O . LYS A 1 78 ? 19.318 17.252 10.461 1.00 37.62 79 LYS A O 1
ATOM 600 N N . GLN A 1 79 ? 17.309 16.585 11.253 1.00 45.40 80 GLN A N 1
ATOM 601 C CA . GLN A 1 79 ? 17.246 17.598 12.307 1.00 53.14 80 GLN A CA 1
ATOM 602 C C . GLN A 1 79 ? 17.311 16.954 13.691 1.00 57.90 80 GLN A C 1
ATOM 603 O O . GLN A 1 79 ? 16.309 16.459 14.209 1.00 57.08 80 GLN A O 1
ATOM 609 N N . GLY A 1 80 ? 18.510 16.956 14.270 1.00 74.19 81 GLY A N 1
ATOM 610 C CA . GLY A 1 80 ? 18.769 16.351 15.565 1.00 70.69 81 GLY A CA 1
ATOM 611 C C . GLY A 1 80 ? 18.050 15.048 15.841 1.00 71.04 81 GLY A C 1
ATOM 612 O O . GLY A 1 80 ? 17.001 15.053 16.484 1.00 75.38 81 GLY A O 1
ATOM 613 N N . SER A 1 81 ? 18.611 13.939 15.354 1.00 56.06 82 SER A N 1
ATOM 614 C CA . SER A 1 81 ? 18.095 12.586 15.629 1.00 56.14 82 SER A CA 1
ATOM 615 C C . SER A 1 81 ? 16.920 12.133 14.750 1.00 53.23 82 SER A C 1
ATOM 616 O O . SER A 1 81 ? 16.628 10.935 14.658 1.00 50.79 82 SER A O 1
ATOM 619 N N . SER A 1 82 ? 16.169 13.068 14.194 1.00 40.43 83 SER A N 1
ATOM 620 C CA . SER A 1 82 ? 15.091 12.703 13.307 1.00 37.14 83 SER A CA 1
ATOM 621 C C . SER A 1 82 ? 15.303 13.149 11.867 1.00 37.14 83 SER A C 1
ATOM 622 O O . SER A 1 82 ? 16.005 14.049 11.612 1.00 41.15 83 SER A O 1
ATOM 625 N N . PHE A 1 83 ? 14.696 12.470 10.939 1.00 31.07 84 PHE A N 1
ATOM 626 C CA . PHE A 1 83 ? 14.772 12.865 9.533 1.00 27.93 84 PHE A CA 1
ATOM 627 C C . PHE A 1 83 ? 13.530 13.645 9.112 1.00 25.90 84 PHE A C 1
ATOM 628 O O . PHE A 1 83 ? 12.432 13.340 9.563 1.00 26.92 84 PHE A O 1
ATOM 636 N N . ARG A 1 84 ? 13.710 14.648 8.252 1.00 24.93 85 ARG A N 1
ATOM 637 C CA . ARG A 1 84 ? 12.620 15.524 7.840 1.00 26.57 85 ARG A CA 1
ATOM 638 C C . ARG A 1 84 ? 12.466 15.508 6.327 1.00 24.13 85 ARG A C 1
ATOM 639 O O . ARG A 1 84 ? 13.449 15.532 5.587 1.00 26.22 85 ARG A O 1
ATOM 647 N N . LEU A 1 85 ? 11.226 15.500 5.872 1.00 21.20 86 LEU A N 1
ATOM 648 C CA . LEU A 1 85 ? 10.916 15.760 4.482 1.00 20.29 86 LEU A CA 1
ATOM 649 C C . LEU A 1 85 ? 9.953 16.958 4.385 1.00 24.05 86 LEU A C 1
ATOM 650 O O . LEU A 1 85 ? 8.889 16.966 5.017 1.00 26.34 86 LEU A O 1
ATOM 655 N N . VAL A 1 86 ? 10.334 17.964 3.601 1.00 21.41 87 VAL A N 1
ATOM 656 C CA . VAL A 1 86 ? 9.476 19.120 3.349 1.00 24.57 87 VAL A CA 1
ATOM 657 C C . VAL A 1 86 ? 8.946 19.098 1.917 1.00 25.61 87 VAL A C 1
ATOM 658 O O . VAL A 1 86 ? 9.703 18.971 0.954 1.00 25.95 87 VAL A O 1
ATOM 662 N N . VAL A 1 87 ? 7.628 19.180 1.791 1.00 25.49 88 VAL A N 1
ATOM 663 C CA . VAL A 1 87 ? 7.009 19.435 0.510 1.00 24.53 88 VAL A CA 1
ATOM 664 C C . VAL A 1 87 ? 6.788 20.951 0.434 1.00 29.66 88 VAL A C 1
ATOM 665 O O . VAL A 1 87 ? 5.997 21.506 1.200 1.00 29.49 88 VAL A O 1
ATOM 669 N N . LYS A 1 88 ? 7.508 21.615 -0.466 1.00 27.29 89 LYS A N 1
ATOM 670 C CA . LYS A 1 88 ? 7.536 23.078 -0.505 1.00 30.23 89 LYS A CA 1
ATOM 671 C C . LYS A 1 88 ? 6.161 23.705 -0.679 1.00 33.35 89 LYS A C 1
ATOM 672 O O . LYS A 1 88 ? 5.803 24.624 0.056 1.00 28.28 89 LYS A O 1
ATOM 678 N N . ASN A 1 89 ? 5.414 23.230 -1.677 1.00 28.47 90 ASN A N 1
ATOM 679 C CA . ASN A 1 89 ? 4.024 23.6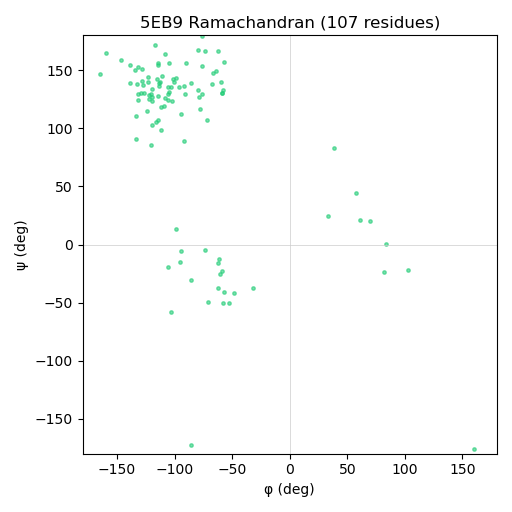45 -1.879 1.00 33.20 90 ASN A CA 1
ATOM 680 C C . ASN A 1 89 ? 3.263 22.374 -2.122 1.00 30.02 90 ASN A C 1
ATOM 681 O O . ASN A 1 89 ? 3.449 21.733 -3.156 1.00 30.94 90 ASN A O 1
ATOM 686 N N . PHE A 1 90 ? 2.418 21.984 -1.176 1.00 29.07 91 PHE A N 1
ATOM 687 C CA . PHE A 1 90 ? 1.748 20.688 -1.293 1.00 26.58 91 PHE A CA 1
ATOM 688 C C . PHE A 1 90 ? 0.593 20.751 -2.280 1.00 29.85 91 PHE A C 1
ATOM 689 O O . PHE A 1 90 ? -0.384 21.474 -2.061 1.00 28.32 91 PHE A O 1
ATOM 697 N N . ARG A 1 91 ? 0.704 19.990 -3.366 1.00 27.05 92 ARG A N 1
ATOM 698 C CA . ARG A 1 91 ? -0.312 20.006 -4.408 1.00 27.04 92 ARG A CA 1
ATOM 699 C C . ARG A 1 91 ? -0.968 18.643 -4.538 1.00 30.23 92 ARG A C 1
ATOM 700 O O . ARG A 1 91 ? -0.510 17.668 -3.944 1.00 27.67 92 ARG A O 1
ATOM 708 N N . ALA A 1 92 ? -2.023 18.584 -5.341 1.00 30.67 93 ALA A N 1
ATOM 709 C CA . ALA A 1 92 ? -2.771 17.348 -5.574 1.00 33.70 93 ALA A CA 1
ATOM 710 C C . ALA A 1 92 ? -1.887 16.138 -5.906 1.00 33.04 93 ALA A C 1
ATOM 711 O O . ALA A 1 92 ? -2.131 15.036 -5.423 1.00 32.46 93 ALA A O 1
ATOM 713 N N . GLN A 1 93 ? -0.864 16.345 -6.731 1.00 35.74 94 GLN A N 1
ATOM 714 C CA . GLN A 1 93 ? 0.014 15.242 -7.153 1.00 36.94 94 GLN A CA 1
ATOM 715 C C . GLN A 1 93 ? 0.975 14.759 -6.060 1.00 34.26 94 GLN A C 1
ATOM 716 O O . GLN A 1 93 ? 1.690 13.767 -6.238 1.00 35.14 94 GLN A O 1
ATOM 722 N N . ASP A 1 94 ? 0.966 15.439 -4.921 1.00 29.00 95 ASP A N 1
ATOM 723 C CA . ASP A 1 94 ? 1.776 15.046 -3.775 1.00 28.77 95 ASP A CA 1
ATOM 724 C C . ASP A 1 94 ? 1.038 14.177 -2.770 1.00 27.62 95 ASP A C 1
ATOM 725 O O . ASP A 1 94 ? 1.630 13.713 -1.798 1.00 26.03 95 ASP A O 1
ATOM 730 N N . GLN A 1 95 ? -0.259 13.977 -2.973 1.00 29.66 96 GLN A N 1
ATOM 731 C CA . GLN A 1 95 ? -1.037 13.186 -2.030 1.00 27.82 96 GLN A CA 1
ATOM 732 C C . GLN A 1 95 ? -0.577 11.723 -2.051 1.00 30.11 96 GLN A C 1
ATOM 733 O O . GLN A 1 95 ? -0.182 11.206 -3.097 1.00 29.66 96 GLN A O 1
ATOM 739 N N . GLY A 1 96 ? -0.645 11.051 -0.909 1.00 26.59 97 GLY A N 1
ATOM 740 C CA . GLY A 1 96 ? -0.264 9.651 -0.866 1.00 26.99 97 GLY A CA 1
ATOM 741 C C . GLY A 1 96 ? 0.042 9.269 0.560 1.00 29.97 97 GLY A C 1
ATOM 742 O O . GLY A 1 96 ? -0.139 10.084 1.483 1.00 28.34 97 GLY A O 1
ATOM 743 N N . THR A 1 97 ? 0.487 8.033 0.759 1.00 27.66 98 THR A N 1
ATOM 744 C CA . THR A 1 97 ? 0.980 7.642 2.073 1.00 25.09 98 THR A CA 1
ATOM 745 C C . THR A 1 97 ? 2.505 7.629 2.071 1.00 28.07 98 THR A C 1
ATOM 746 O O . THR A 1 97 ? 3.139 6.977 1.237 1.00 24.05 98 THR A O 1
ATOM 750 N N . TYR A 1 98 ? 3.082 8.404 2.984 1.00 25.90 99 TYR A N 1
ATOM 751 C CA . TYR A 1 98 ? 4.525 8.600 3.043 1.00 26.04 99 TYR A CA 1
ATOM 752 C C . TYR A 1 98 ? 5.138 7.650 4.068 1.00 27.73 99 TYR A C 1
ATOM 753 O O . TYR A 1 98 ? 4.599 7.486 5.171 1.00 26.53 99 TYR A O 1
ATOM 762 N N . PHE A 1 99 ? 6.253 7.024 3.682 1.00 29.75 100 PHE A N 1
ATOM 763 C CA . PHE A 1 99 ? 6.997 6.098 4.541 1.00 29.42 100 PHE A CA 1
ATOM 764 C C . PHE A 1 99 ? 8.477 6.457 4.604 1.00 26.93 100 PHE A C 1
ATOM 765 O O . PHE A 1 99 ? 9.017 7.001 3.645 1.00 23.29 100 PHE A O 1
ATOM 773 N N . CYS A 1 100 ? 9.114 6.127 5.732 1.00 24.36 101 CYS A N 1
ATOM 774 C CA . CYS A 1 100 ? 10.575 6.125 5.887 1.00 30.11 101 CYS A CA 1
ATOM 775 C C . CYS A 1 100 ? 11.112 4.687 5.764 1.00 28.20 101 CYS A C 1
ATOM 776 O O . CYS A 1 100 ? 10.486 3.750 6.260 1.00 31.99 101 CYS A O 1
ATOM 779 N N . ILE A 1 101 ? 12.253 4.521 5.095 1.00 28.50 102 ILE A N 1
ATOM 780 C CA . ILE A 1 101 ? 12.919 3.228 4.969 1.00 29.03 102 ILE A CA 1
ATOM 781 C C . ILE A 1 101 ? 14.390 3.342 5.365 1.00 34.45 102 ILE A C 1
ATOM 782 O O . ILE A 1 101 ? 15.119 4.223 4.884 1.00 29.20 102 ILE A O 1
ATOM 787 N N . ALA A 1 102 ? 14.836 2.434 6.224 1.00 27.35 103 ALA A N 1
ATOM 788 C CA . ALA A 1 102 ? 16.258 2.341 6.525 1.00 25.90 103 ALA A CA 1
ATOM 789 C C . ALA A 1 102 ? 16.792 1.018 5.977 1.00 28.73 103 ALA A C 1
ATOM 790 O O . ALA A 1 102 ? 16.112 -0.014 6.049 1.00 26.18 103 ALA A O 1
ATOM 792 N N . ASN A 1 103 ? 17.995 1.075 5.414 1.00 25.90 104 ASN A N 1
ATOM 793 C CA . ASN A 1 103 ? 18.668 -0.063 4.816 1.00 31.99 104 ASN A CA 1
ATOM 794 C C . ASN A 1 103 ? 19.966 -0.276 5.551 1.00 35.53 104 ASN A C 1
ATOM 795 O O . ASN A 1 103 ? 20.927 0.456 5.327 1.00 33.86 104 ASN A O 1
ATOM 800 N N . ILE A 1 104 ? 19.982 -1.272 6.428 1.00 34.89 105 ILE A N 1
ATOM 801 C CA . ILE A 1 104 ? 21.136 -1.554 7.269 1.00 41.14 105 ILE A CA 1
ATOM 802 C C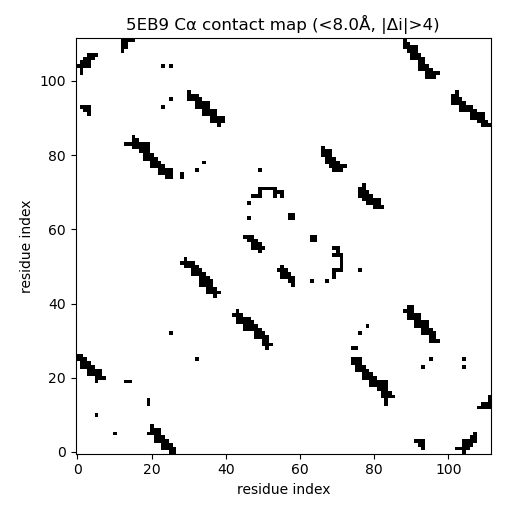 . ILE A 1 104 ? 21.586 -2.998 7.080 1.00 41.24 105 ILE A C 1
ATOM 803 O O . ILE A 1 104 ? 20.858 -3.925 7.417 1.00 42.92 105 ILE A O 1
ATOM 808 N N . ASN A 1 105 ? 22.791 -3.178 6.543 1.00 41.97 106 ASN A N 1
ATOM 809 C CA . ASN A 1 105 ? 23.326 -4.506 6.251 1.00 41.65 106 ASN A CA 1
ATOM 810 C C . ASN A 1 105 ? 22.429 -5.311 5.321 1.00 34.67 106 ASN A C 1
ATOM 811 O O . ASN A 1 105 ? 22.192 -6.509 5.532 1.00 38.40 106 ASN A O 1
ATOM 816 N N . GLN A 1 106 ? 21.972 -4.638 4.289 1.00 41.45 107 GLN A N 1
ATOM 817 C CA . GLN A 1 106 ? 21.134 -5.232 3.272 1.00 47.77 107 GLN A CA 1
ATOM 818 C C . GLN A 1 106 ? 19.825 -5.771 3.799 1.00 43.70 107 GLN A C 1
ATOM 819 O O . GLN A 1 106 ? 19.238 -6.590 3.195 1.00 46.44 107 GLN A O 1
ATOM 825 N N . MET A 1 107 ? 19.405 -5.294 4.951 1.00 35.37 108 MET A N 1
ATOM 826 C CA . MET A 1 107 ? 18.065 -5.540 5.488 1.00 33.90 108 MET A CA 1
ATOM 827 C C . MET A 1 107 ? 17.286 -4.224 5.527 1.00 31.72 108 MET A C 1
ATOM 828 O O . MET A 1 107 ? 17.828 -3.206 5.937 1.00 34.50 108 MET A O 1
ATOM 833 N N . LEU A 1 108 ? 16.019 -4.244 5.121 1.00 27.19 109 LEU A N 1
ATOM 834 C CA . LEU A 1 108 ? 15.215 -3.019 5.108 1.00 29.40 109 LEU A CA 1
ATOM 835 C C . LEU A 1 108 ? 14.274 -2.948 6.294 1.00 31.46 109 LEU A C 1
ATOM 836 O O . LEU A 1 108 ? 13.690 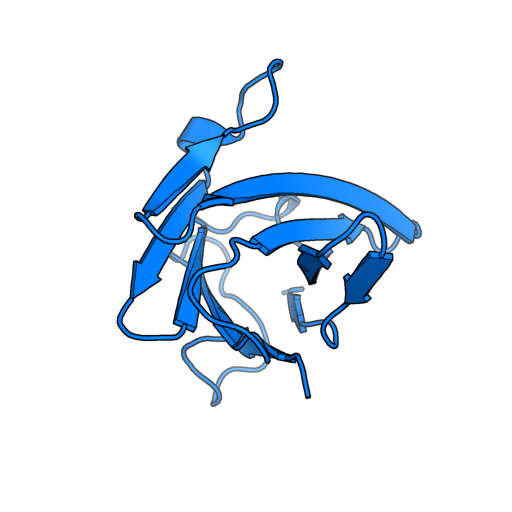-3.954 6.717 1.00 29.96 109 LEU A O 1
ATOM 841 N N . TYR A 1 109 ? 14.121 -1.742 6.822 1.00 27.74 110 TYR A N 1
ATOM 842 C CA . TYR A 1 109 ? 13.209 -1.489 7.913 1.00 28.95 110 TYR A CA 1
ATOM 843 C C . TYR A 1 109 ? 12.278 -0.331 7.513 1.00 30.84 110 TYR A C 1
ATOM 844 O O . TYR A 1 109 ? 12.726 0.714 7.046 1.00 29.91 110 TYR A O 1
ATOM 853 N N . PHE A 1 110 ? 10.983 -0.537 7.695 1.00 29.33 111 PHE A N 1
ATOM 854 C CA . PHE A 1 110 ? 9.956 0.363 7.199 1.00 30.11 111 PHE A CA 1
ATOM 855 C C . PHE A 1 110 ? 9.258 1.008 8.377 1.00 35.61 111 PHE A C 1
ATOM 856 O O . PHE A 1 110 ? 8.974 0.330 9.362 1.00 32.82 111 PHE A O 1
ATOM 864 N N . SER A 1 111 ? 8.964 2.283 8.275 1.00 26.84 112 SER A N 1
ATOM 865 C CA . SER A 1 111 ? 8.141 2.941 9.225 1.00 26.55 112 SER A CA 1
ATOM 866 C C . SER A 1 111 ? 6.696 2.639 8.944 1.00 27.11 112 SER A C 1
ATOM 867 O O . SER A 1 111 ? 6.348 2.124 7.918 1.00 23.82 112 SER A O 1
ATOM 870 N N . SER A 1 112 ? 5.875 2.969 9.902 1.00 32.09 113 SER A N 1
ATOM 871 C CA . SER A 1 112 ? 4.475 3.124 9.705 1.00 30.73 113 SER A CA 1
ATOM 872 C C . SER A 1 112 ? 4.239 4.285 8.742 1.00 33.65 113 SER A C 1
ATOM 873 O O . SER A 1 112 ? 5.000 5.200 8.710 1.00 30.33 113 SER A O 1
ATOM 876 N N . GLY A 1 113 ? 3.170 4.232 7.968 1.00 28.51 114 GLY A N 1
ATOM 877 C CA . GLY A 1 113 ? 2.955 5.226 6.941 1.00 31.28 114 GLY A CA 1
ATOM 878 C C . GLY A 1 113 ? 2.165 6.427 7.438 1.00 30.29 114 GLY A C 1
ATOM 879 O O . GLY A 1 113 ? 1.434 6.335 8.420 1.00 29.74 114 GLY A O 1
ATOM 880 N N . GLN A 1 114 ? 2.336 7.563 6.768 1.00 28.59 115 GLN A N 1
ATOM 881 C CA . GLN A 1 114 ? 1.558 8.763 7.085 1.00 24.17 115 GLN A CA 1
ATOM 882 C C . GLN A 1 114 ? 0.689 9.151 5.899 1.00 25.97 115 GLN A C 1
ATOM 883 O O . GLN A 1 114 ? 1.201 9.658 4.910 1.00 26.12 115 GLN A O 1
ATOM 889 N N . PRO A 1 115 ? -0.626 8.904 5.992 1.00 30.69 116 PRO A N 1
ATOM 890 C CA . PRO A 1 115 ? -1.581 9.316 4.956 1.00 29.41 116 PRO A CA 1
ATOM 891 C C . PRO A 1 115 ? -1.538 10.819 4.768 1.00 29.29 116 PRO A C 1
ATOM 892 O O . PRO A 1 115 ? -1.602 11.565 5.758 1.00 35.16 116 PRO A O 1
ATOM 896 N N . ALA A 1 116 ? -1.420 11.259 3.523 1.00 22.27 117 ALA A N 1
ATOM 897 C CA . ALA A 1 116 ? -1.449 12.687 3.207 1.00 26.26 117 ALA A CA 1
ATOM 898 C C . ALA A 1 116 ? -2.370 12.934 2.015 1.00 29.64 117 ALA A C 1
ATOM 899 O O . ALA A 1 116 ? -1.948 12.889 0.851 1.00 27.14 117 ALA A O 1
ATOM 901 N N . PHE A 1 117 ? -3.638 13.186 2.332 1.00 30.62 118 PHE A N 1
ATOM 902 C CA . PHE A 1 117 ? -4.691 13.370 1.353 1.00 30.25 118 PHE A CA 1
ATOM 903 C C . PHE A 1 117 ? -5.544 14.523 1.858 1.00 31.59 118 PHE A C 1
ATOM 904 O O . PHE A 1 117 ? -5.801 14.607 3.059 1.00 29.89 118 PHE A O 1
ATOM 912 N N . PHE A 1 118 ? -5.971 15.405 0.956 1.00 35.00 119 PHE A N 1
ATOM 913 C CA . PHE A 1 118 ? -6.830 16.532 1.335 1.00 40.26 119 PHE A CA 1
ATOM 914 C C . PHE A 1 118 ? -8.097 16.036 2.037 1.00 46.83 119 PHE A C 1
ATOM 915 O O . PHE A 1 118 ? -8.528 14.884 1.829 1.00 47.89 119 PHE A O 1
#

Nearest PDB structures (foldseek):
  6lhf-assembly1_G  TM=9.640E-01  e=5.864E-19  Gallus gallus
  7umg-assembly1_C  TM=8.480E-01  e=2.533E-09  Homo sapiens
  5eul-assembly1_V  TM=8.066E-01  e=1.717E-07  Vicugna pacos
  5dfz-assembly1_E  TM=7.683E-01  e=5.983E-08  Lama glama
  8v62-assembly1_D  TM=7.672E-01  e=1.251E-07  Lama glama

InterPro domains:
  IPR003599 Immunoglobulin domain subtype [SM00409] (34-144)
  IPR007110 Immunoglobulin-like domain [PS50835] (5-130)
  IPR013106 Immunoglobulin V-set domain [PF07686] (40-131)
  IPR013106 Immunoglobulin V-set domain [SM00406] (44-121)
  IPR013783 Immunoglobulin-like fold [G3DSA:2.60.40.10] (20-137)
  IPR015468 CD8 alpha subunit [PTHR10441] (1-220)
  IPR036179 Immunoglobulin-like domain superfamily [SSF48726] (40-131)

Secondary structure (DSSP, 8-state):
--EEEESSTT-SSPPTTS-EEEEEE-S-SSS-EEEEEE-TTS-EEEEEEE-TT--EE--SS-SHHHHEEEEEETTEEEEEESS--GGG-EEEEEEEEETTEEEEPBPEEE--

Sequence (112 aa):
TMEARFLNRNMMKHPQEGQPLELECMPFNIDNGVSWIRQDKDGKLHFIVYISPLSRTAFPRNERTSSQFEGSKQGSSFRLVVKNFRAQDQGTYFCIANINQMLYFSSGQPAFF

Radius of gyration: 12.93 Å; Cα contacts (8 Å, |Δi|>4): 267; chains: 1; bounding box: 32×31×30 Å

Foldseek 3Di:
DKAKAWPPNVDQADDAFAKTKIKIQDPDAQFKKWKWFAAPVRDIGTQWIQGSQRDIDGDPPDPRVVQWGWGADVRMIMIIGHGDHQVNFGWMWIWTQDPNDIDIHDTRGHHD

Solvent-accessible surface area: 6708 Å² total; per-residue (Å²): 162,11,77,0,83,6,83,70,156,130,51,164,104,4,90,117,47,93,94,3,40,0,34,0,88,9,104,52,84,95,42,5,1,23,0,19,35,49,36,183,119,33,129,104,52,86,5,0,85,0,14,31,116,51,163,61,54,54,38,239,110,62,152,19,48,74,77,11,80,17,36,43,94,75,60,3,0,35,0,28,0,89,78,0,133,54,122,10,45,0,28,0,41,0,27,1,88,32,124,170,115,98,83,120,7,58,28,20,74,0,64,92

B-factor: mean 37.87, std 13.6, range [17.34, 89.91]

Organism: Gallus gallus (NCBI:txid9031)

CATH classification: 2.60.40.10